Protein 3CBB (pdb70)

Foldseek 3Di:
DAAQQARHRFPQDAQFATHHPVLNVLQLVCLQVVHQADDPDDLDDRRHPVCVVVGSNNSNVSCVVRTHDSVRHDYD/DEAQQARHRFPQQAQFAGYHVVLNVLQLVCLQVVDDFDAPDDLPDHHHPVCPVVGSSNSNVSCVVRTHDSVRHDHDDD

B-factor: mean 28.16, std 9.64, range [10.74, 66.01]

Radius of gyration: 20.49 Å; Cα contacts (8 Å, |Δi|>4): 235; chains: 2; bounding box: 31×40×60 Å

Solvent-accessible surface area: 10544 Å² total; per-residue (Å²): 115,126,5,52,1,7,38,12,162,22,67,37,165,30,42,53,4,35,0,2,90,29,0,76,6,12,0,82,137,0,25,106,141,122,89,140,61,96,22,174,135,76,132,152,38,84,10,46,111,123,95,43,52,60,13,95,37,4,11,10,76,58,0,76,161,32,18,1,117,119,166,47,18,142,137,203,122,110,6,56,2,6,39,23,197,25,80,36,157,30,41,44,4,29,0,5,83,30,0,69,6,10,0,64,129,3,19,108,139,104,70,182,48,89,7,233,150,76,135,149,40,94,12,40,120,122,77,44,112,133,18,150,53,7,11,29,116,64,0,84,214,31,17,1,103,98,142,46,20,109,109,128,93,115

Nearest PDB structures (foldseek):
  3cbb-assembly1_A  TM=1.013E+00  e=6.928E-19  Homo sapiens
  4iqr-assembly1_B  TM=9.862E-01  e=4.058E-16  Homo sa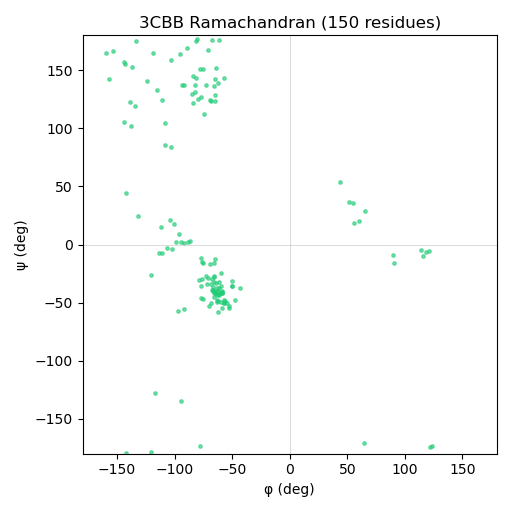piens
  4iqr-assembly2_F  TM=9.986E-01  e=1.075E-15  Homo sapiens
  4cn2-assembly1_D  TM=9.942E-01  e=7.887E-13  Homo sapiens
  4umm-assembly1_A  TM=9.944E-01  e=1.333E-12  Heliothis virescens

Sequence (154 aa):
ALCAICGDRATGKHYGASSCDGCKGFFRRSVRKNHMYSCRFSRQCVVDKDKRNQCRYCRLKKCFRAGMKKEAVQNEALCAICGDRATGKHYGASSCDGCKGFFRRSVRKNHMYSCRFSRQCVVDKDKRNQCRYCRLKKCFRAGMKKEAVQNERD

Structure (mmCIF, N/CA/C/O backbone):
data_3CBB
#
_entry.id   3CBB
#
_cell.length_a   121.628
_cell.length_b   35.425
_cell.length_c   70.985
_cell.angle_alpha   90.000
_cell.angle_beta   119.360
_cell.angle_gamma   90.000
#
_symmetry.space_group_name_H-M   'C 1 2 1'
#
loop_
_entity.id
_entity.type
_entity.pdbx_description
1 polymer 'Hepatocyte Nuclear Factor 4-alpha promoter element DNA'
2 polymer 'Hepatocyte Nuclear Factor 4-alpha promoter element DNA'
3 polymer 'Hepatocyte Nuclear Factor 4-alpha, DNA binding domain'
4 non-polymer 'ZINC ION'
5 water water
#
loop_
_atom_site.group_PDB
_atom_site.id
_atom_site.type_symbol
_atom_site.label_atom_id
_atom_site.label_alt_id
_atom_site.label_comp_id
_atom_site.label_asym_id
_atom_site.label_entity_id
_atom_site.label_seq_id
_atom_site.pdbx_PDB_ins_code
_atom_site.Cartn_x
_atom_site.Cartn_y
_atom_site.Cartn_z
_atom_site.occupancy
_atom_site.B_iso_or_equiv
_atom_site.auth_seq_id
_atom_site.auth_comp_id
_atom_site.auth_asym_id
_atom_site.auth_atom_id
_atom_site.pdbx_PDB_model_num
ATOM 856 N N . ALA C 3 1 ? 1.743 -10.843 -16.427 1.00 35.96 49 ALA A N 1
ATOM 857 C CA . ALA C 3 1 ? 3.185 -11.169 -16.638 1.00 35.26 49 ALA A CA 1
ATOM 858 C C . ALA C 3 1 ? 3.962 -10.986 -15.336 1.00 34.66 49 ALA A C 1
ATOM 859 O O . ALA C 3 1 ? 3.832 -9.962 -14.659 1.00 34.78 49 ALA A O 1
ATOM 861 N N . LEU C 3 2 ? 4.767 -11.982 -14.984 1.00 32.11 50 LEU A N 1
ATOM 862 C CA . LEU C 3 2 ? 5.546 -11.914 -13.756 1.00 30.24 50 LEU A CA 1
ATOM 863 C C . LEU C 3 2 ? 7.008 -11.585 -14.020 1.00 28.11 50 LEU A C 1
ATOM 864 O O . LEU C 3 2 ? 7.519 -11.776 -15.126 1.00 26.33 50 LEU A O 1
ATOM 869 N N . CYS C 3 3 ? 7.681 -11.076 -12.998 1.00 25.78 51 CYS A N 1
ATOM 870 C CA . CYS C 3 3 ? 9.083 -10.744 -13.141 1.00 22.65 51 CYS A CA 1
ATOM 871 C C . CYS C 3 3 ? 9.879 -12.036 -13.271 1.00 21.02 51 CYS A C 1
ATOM 872 O O . CYS C 3 3 ? 9.792 -12.905 -12.411 1.00 20.29 51 CYS A O 1
ATOM 875 N N . ALA C 3 4 ? 10.656 -12.150 -14.343 1.00 20.83 52 ALA A N 1
ATOM 876 C CA . ALA C 3 4 ? 11.466 -13.339 -14.591 1.00 21.15 52 ALA A CA 1
ATOM 877 C C . ALA C 3 4 ? 12.545 -13.518 -13.528 1.00 21.86 52 ALA A C 1
ATOM 878 O O . ALA C 3 4 ? 13.175 -14.576 -13.436 1.00 23.09 52 ALA A O 1
ATOM 880 N N . ILE C 3 5 ? 12.766 -12.486 -12.724 1.00 21.49 53 ILE A N 1
ATOM 881 C CA . ILE C 3 5 ? 13.782 -12.578 -11.690 1.00 19.94 53 ILE A CA 1
ATOM 882 C C . ILE C 3 5 ? 13.202 -12.946 -10.328 1.00 20.09 53 ILE A C 1
ATOM 883 O O . ILE C 3 5 ? 13.594 -13.948 -9.741 1.00 21.16 53 ILE A O 1
ATOM 888 N N . CYS C 3 6 ? 12.254 -12.160 -9.829 1.00 20.23 54 CYS A N 1
ATOM 889 C CA . CYS C 3 6 ? 11.716 -12.431 -8.501 1.00 20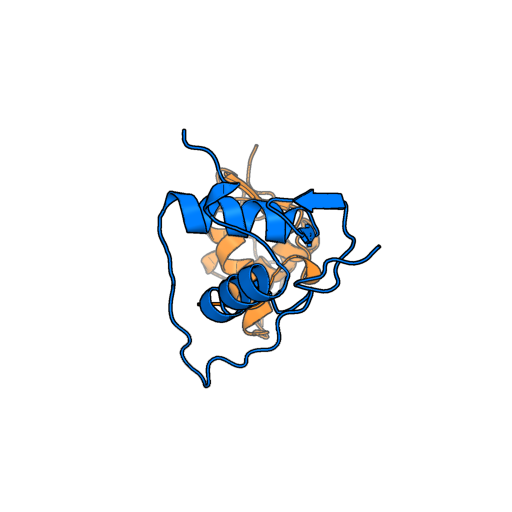.68 54 CYS A CA 1
ATOM 890 C C . CYS C 3 6 ? 10.275 -12.915 -8.416 1.00 20.29 54 CYS A C 1
ATOM 891 O O . CYS C 3 6 ? 9.808 -13.277 -7.334 1.00 21.10 54 CYS A O 1
ATOM 894 N N . GLY C 3 7 ? 9.564 -12.912 -9.534 1.00 20.29 55 GLY A N 1
ATOM 895 C CA . GLY C 3 7 ? 8.183 -13.371 -9.510 1.00 24.57 55 GLY A CA 1
ATOM 896 C C . GLY C 3 7 ? 7.157 -12.288 -9.227 1.00 25.93 55 GLY A C 1
ATOM 897 O O . GLY C 3 7 ? 5.954 -12.524 -9.333 1.00 27.72 55 GLY A O 1
ATOM 898 N N . ASP C 3 8 ? 7.622 -11.099 -8.860 1.00 26.59 56 ASP A N 1
ATOM 899 C CA . ASP C 3 8 ? 6.729 -9.976 -8.577 1.00 27.25 56 ASP A CA 1
ATOM 900 C C . ASP C 3 8 ? 6.061 -9.559 -9.894 1.00 27.44 56 ASP A C 1
ATOM 901 O O . ASP C 3 8 ? 6.375 -10.100 -10.956 1.00 27.24 56 ASP A O 1
ATOM 906 N N . ARG C 3 9 ? 5.141 -8.604 -9.833 1.00 28.90 57 ARG A N 1
ATOM 907 C CA . ARG C 3 9 ? 4.454 -8.144 -11.037 1.00 30.72 57 ARG A CA 1
ATOM 908 C C . ARG C 3 9 ? 5.426 -7.464 -11.998 1.00 30.55 57 ARG A C 1
ATOM 909 O O . ARG C 3 9 ? 6.172 -6.566 -11.606 1.00 29.64 57 ARG A O 1
ATOM 917 N N . ALA C 3 10 ? 5.415 -7.889 -13.257 1.00 29.54 58 ALA A N 1
ATOM 918 C CA . ALA C 3 10 ? 6.307 -7.308 -14.252 1.00 30.12 58 ALA A CA 1
ATOM 919 C C . ALA C 3 10 ? 5.710 -6.034 -14.848 1.00 30.19 58 ALA A C 1
ATOM 920 O O . ALA C 3 10 ? 4.497 -5.930 -15.025 1.00 29.41 58 ALA A O 1
ATOM 922 N N . THR C 3 11 ? 6.567 -5.067 -15.157 1.00 28.89 59 THR A N 1
ATOM 923 C CA . THR C 3 11 ? 6.111 -3.804 -15.731 1.00 29.61 59 THR A CA 1
ATOM 924 C C . THR C 3 11 ? 6.565 -3.650 -17.175 1.00 30.35 59 THR A C 1
ATOM 925 O O . THR C 3 11 ? 6.529 -2.552 -17.727 1.00 33.17 59 THR A O 1
ATOM 929 N N . GLY C 3 12 ? 6.995 -4.752 -17.782 1.00 30.32 60 GLY A N 1
ATOM 930 C CA . GLY C 3 12 ? 7.454 -4.711 -19.160 1.00 29.21 60 GLY A CA 1
ATOM 931 C C . GLY C 3 12 ? 8.883 -5.199 -19.276 1.00 27.60 60 GLY A C 1
ATOM 932 O O . GLY C 3 12 ? 9.457 -5.666 -18.297 1.00 28.12 60 GLY A O 1
ATOM 933 N N . LYS C 3 13 ? 9.462 -5.098 -20.467 1.00 27.08 61 LYS A N 1
ATOM 934 C CA . LYS C 3 13 ? 10.835 -5.537 -20.671 1.00 26.83 61 LYS A CA 1
ATOM 935 C C . LYS C 3 13 ? 11.838 -4.476 -20.231 1.00 24.64 61 LYS A C 1
ATOM 936 O O . LYS C 3 13 ? 11.723 -3.302 -20.589 1.00 22.74 61 LYS A O 1
ATOM 942 N N . HIS C 3 14 ? 12.822 -4.897 -19.444 1.00 22.85 62 HIS A N 1
ATOM 943 C CA . HIS C 3 14 ? 13.840 -3.980 -18.958 1.00 19.74 62 HIS A CA 1
ATOM 944 C C . HIS C 3 14 ? 15.222 -4.589 -19.105 1.00 19.55 62 HIS A C 1
ATOM 945 O O . HIS C 3 14 ? 15.515 -5.640 -18.525 1.00 16.35 62 HIS A O 1
ATOM 952 N N . TYR C 3 15 ? 16.058 -3.9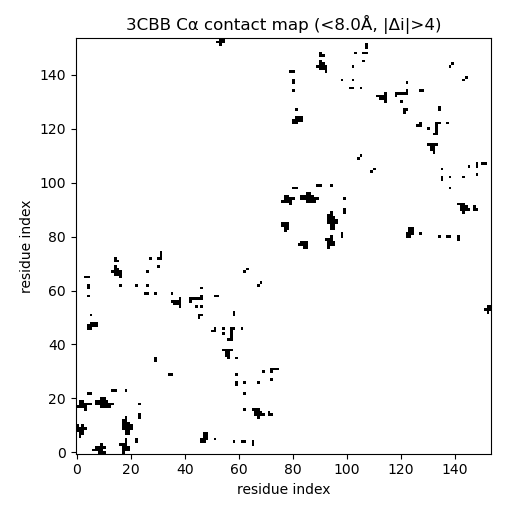20 -19.896 1.00 18.49 63 TYR A N 1
ATOM 953 C CA . TYR C 3 15 ? 17.431 -4.337 -20.151 1.00 17.96 63 TYR A CA 1
ATOM 954 C C . TYR C 3 15 ? 17.540 -5.712 -20.784 1.00 20.24 63 TYR A C 1
ATOM 955 O O . TYR C 3 15 ? 18.596 -6.349 -20.717 1.00 18.87 63 TYR A O 1
ATOM 964 N N . GLY C 3 16 ? 16.449 -6.172 -21.392 1.00 20.43 64 GLY A N 1
ATOM 965 C CA . GLY C 3 16 ? 16.471 -7.468 -22.043 1.00 22.26 64 GLY A CA 1
ATOM 966 C C . GLY C 3 16 ? 15.589 -8.544 -21.439 1.00 24.05 64 GLY A C 1
ATOM 967 O O . GLY C 3 16 ? 15.506 -9.637 -21.983 1.00 24.87 64 GLY A O 1
ATOM 968 N N . ALA C 3 17 ? 14.935 -8.259 -20.318 1.00 23.81 65 ALA A N 1
ATOM 969 C CA . ALA C 3 17 ? 14.066 -9.252 -19.695 1.00 23.88 65 ALA A CA 1
ATOM 970 C C . ALA C 3 17 ? 12.830 -8.610 -19.078 1.00 23.97 65 ALA A C 1
ATOM 971 O O . ALA C 3 17 ? 12.841 -7.430 -18.741 1.00 22.68 65 ALA A O 1
ATOM 973 N N . SER C 3 18 ? 11.756 -9.381 -18.949 1.00 25.26 66 SER A N 1
ATOM 974 C CA . SER C 3 18 ? 10.542 -8.863 -18.335 1.00 27.28 66 SER A CA 1
ATOM 975 C C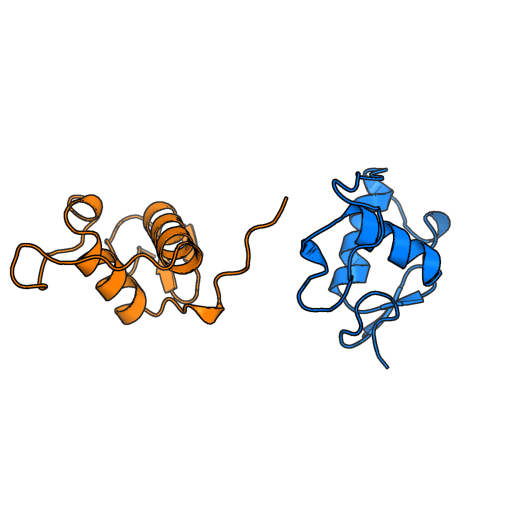 . SER C 3 18 ? 10.814 -8.851 -16.835 1.00 26.61 66 SER A C 1
ATOM 976 O O . SER C 3 18 ? 11.212 -9.869 -16.260 1.00 27.07 66 SER A O 1
ATOM 979 N N . SER C 3 19 ? 10.611 -7.699 -16.201 1.00 25.25 67 SER A N 1
ATOM 980 C CA . SER C 3 19 ? 10.883 -7.573 -14.773 1.00 22.53 67 SER A CA 1
ATOM 981 C C . SER C 3 19 ? 10.059 -6.492 -14.094 1.00 21.06 67 SER A C 1
ATOM 982 O O . SER C 3 19 ? 9.444 -5.658 -14.758 1.00 20.27 67 SER A O 1
ATOM 985 N N . CYS C 3 20 ? 10.062 -6.516 -12.763 1.00 18.52 68 CYS A N 1
ATOM 986 C CA . CYS C 3 20 ? 9.328 -5.541 -11.964 1.00 19.72 68 CYS A CA 1
ATOM 987 C C . CYS C 3 20 ? 10.165 -4.263 -11.875 1.00 20.39 68 CYS A C 1
ATOM 988 O O . CYS C 3 20 ? 11.297 -4.228 -12.358 1.00 19.26 68 CYS A O 1
ATOM 991 N N . ASP C 3 21 ? 9.614 -3.216 -11.265 1.00 19.36 69 ASP A N 1
ATOM 992 C CA . ASP C 3 21 ? 10.348 -1.955 -11.138 1.00 19.39 69 ASP A CA 1
ATOM 993 C C . ASP C 3 21 ? 11.579 -2.093 -10.228 1.00 16.56 69 ASP A C 1
ATOM 994 O O . ASP C 3 21 ? 12.575 -1.370 -10.377 1.00 15.95 69 ASP A O 1
ATOM 999 N N . GLY C 3 22 ? 11.511 -3.030 -9.292 1.00 13.81 70 GLY A N 1
ATOM 1000 C CA . GLY C 3 22 ? 12.623 -3.239 -8.383 1.00 14.69 70 GLY A CA 1
ATOM 1001 C C . GLY C 3 22 ? 13.833 -3.843 -9.064 1.00 16.05 70 GLY A C 1
ATOM 1002 O O . GLY C 3 22 ? 14.940 -3.311 -8.978 1.00 14.04 70 GLY A O 1
ATOM 1003 N N . CYS C 3 23 ? 13.631 -4.953 -9.763 1.00 14.61 71 CYS A N 1
ATOM 1004 C CA . CYS C 3 23 ? 14.744 -5.593 -10.437 1.00 14.65 71 CYS A CA 1
ATOM 1005 C C . CYS C 3 23 ? 15.283 -4.700 -11.538 1.00 13.06 71 CYS A C 1
ATOM 1006 O O . CYS C 3 23 ? 16.459 -4.763 -11.876 1.00 13.29 71 CYS A O 1
ATOM 1009 N N . LYS C 3 24 ? 14.416 -3.854 -12.079 1.00 12.58 72 LYS A N 1
ATOM 1010 C CA . LYS C 3 24 ? 14.812 -2.901 -13.111 1.00 13.95 72 LYS A CA 1
ATOM 1011 C C . LYS C 3 24 ? 15.862 -1.946 -12.519 1.00 12.28 72 LYS A C 1
ATOM 1012 O O . LYS C 3 24 ? 16.978 -1.844 -13.018 1.00 13.87 72 LYS A O 1
ATOM 1018 N N . GLY C 3 25 ? 15.500 -1.261 -11.443 1.00 12.94 73 GLY A N 1
ATOM 1019 C CA . GLY C 3 25 ? 16.420 -0.321 -10.822 1.00 12.66 73 GLY A CA 1
ATOM 1020 C C . GLY C 3 25 ? 17.661 -0.991 -10.258 1.00 13.58 73 GLY A C 1
ATOM 1021 O O . GLY C 3 25 ? 18.778 -0.469 -10.375 1.00 12.31 73 GLY A O 1
ATOM 1022 N N . PHE C 3 26 ? 17.470 -2.154 -9.646 1.00 11.36 74 PHE A N 1
ATOM 1023 C CA . PHE C 3 26 ? 18.587 -2.888 -9.058 1.00 12.76 74 PHE A CA 1
ATOM 1024 C C . PHE C 3 26 ? 19.668 -3.182 -10.094 1.00 12.64 74 PHE A C 1
ATOM 1025 O O . PHE C 3 26 ? 20.856 -2.938 -9.859 1.00 15.11 74 PHE A O 1
ATOM 1033 N N . PHE C 3 27 ? 19.249 -3.691 -11.247 1.00 12.15 75 PHE A N 1
ATOM 1034 C CA . PHE C 3 27 ? 20.179 -4.031 -12.309 1.00 12.22 75 PHE A CA 1
ATOM 1035 C C . PHE C 3 27 ? 20.909 -2.791 -12.828 1.00 14.34 75 PHE A C 1
ATOM 1036 O O . PHE C 3 27 ? 22.135 -2.790 -12.930 1.00 13.35 75 PHE A O 1
ATOM 1044 N N . ARG C 3 28 ? 20.162 -1.735 -13.148 1.00 13.71 76 ARG A N 1
ATOM 1045 C CA . ARG C 3 28 ? 20.781 -0.507 -13.646 1.00 13.73 76 ARG A CA 1
ATOM 1046 C C . ARG C 3 28 ? 21.860 0.004 -12.679 1.00 14.68 76 ARG A C 1
ATOM 1047 O O . ARG C 3 28 ? 22.980 0.286 -13.091 1.00 13.00 76 ARG A O 1
ATOM 1055 N N . ARG C 3 29 ? 21.521 0.117 -11.398 1.00 13.02 77 ARG A N 1
ATOM 1056 C CA . ARG C 3 29 ? 22.478 0.604 -10.407 1.00 15.53 77 ARG A CA 1
ATOM 1057 C C . ARG C 3 29 ? 23.700 -0.299 -10.280 1.00 16.62 77 ARG A C 1
ATOM 1058 O O . ARG C 3 29 ? 24.824 0.185 -10.138 1.00 15.02 77 ARG A O 1
ATOM 1066 N N . SER C 3 30 ? 23.476 -1.609 -10.328 1.00 14.41 78 SER A N 1
ATOM 1067 C CA . SER C 3 30 ? 24.562 -2.570 -10.222 1.00 15.59 78 SER A CA 1
ATOM 1068 C C . SER C 3 30 ? 25.540 -2.443 -11.386 1.00 17.98 78 SER A C 1
ATOM 1069 O O . SER C 3 30 ? 26.760 -2.407 -11.187 1.00 15.69 78 SER A O 1
ATOM 1072 N N . VAL C 3 31 ? 25.008 -2.376 -12.601 1.00 17.58 79 VAL A N 1
ATOM 1073 C CA . VAL C 3 31 ? 25.856 -2.272 -13.778 1.00 18.49 79 VAL A CA 1
ATOM 1074 C C . VAL C 3 31 ? 26.617 -0.958 -13.814 1.00 19.33 79 VAL A C 1
ATOM 1075 O O . VAL C 3 31 ? 27.807 -0.951 -14.097 1.00 21.36 79 VAL A O 1
ATOM 1079 N N . ARG C 3 32 ? 25.937 0.148 -13.526 1.00 17.74 80 ARG A N 1
ATOM 1080 C CA . ARG C 3 32 ? 26.589 1.452 -13.547 1.00 22.35 80 ARG A CA 1
ATOM 1081 C C . ARG C 3 32 ? 27.737 1.554 -12.542 1.00 23.95 80 ARG A C 1
ATOM 1082 O O . ARG C 3 32 ? 28.714 2.255 -12.785 1.00 26.17 80 ARG A O 1
ATOM 1090 N N . LYS C 3 33 ? 27.619 0.855 -11.418 1.00 25.25 81 LYS A N 1
ATOM 1091 C CA . LYS C 3 33 ? 28.670 0.865 -10.402 1.00 28.26 81 LYS A CA 1
ATOM 1092 C C . LYS C 3 33 ? 29.608 -0.330 -10.597 1.00 28.48 81 LYS A C 1
ATOM 1093 O O . LYS C 3 33 ? 30.544 -0.544 -9.823 1.00 29.65 81 LYS A O 1
ATOM 1099 N N . ASN C 3 34 ? 29.340 -1.104 -11.641 1.00 28.34 82 ASN A N 1
ATOM 1100 C CA . ASN C 3 34 ? 30.132 -2.281 -11.975 1.00 30.10 82 ASN A CA 1
ATOM 1101 C C . ASN C 3 34 ? 30.236 -3.257 -10.803 1.00 29.74 82 ASN A C 1
ATOM 1102 O O . ASN C 3 34 ? 31.273 -3.897 -10.613 1.00 30.75 82 ASN A O 1
ATOM 1107 N N . HIS C 3 35 ? 29.165 -3.367 -10.021 1.00 26.65 83 HIS A N 1
ATOM 1108 C CA . HIS C 3 35 ? 29.134 -4.269 -8.876 1.00 24.45 83 HIS A CA 1
ATOM 1109 C C . HIS C 3 35 ? 28.829 -5.704 -9.283 1.00 24.25 83 HIS A C 1
ATOM 1110 O O . HIS C 3 35 ? 28.030 -5.953 -10.187 1.00 21.69 83 HIS A O 1
ATOM 1117 N N . MET C 3 36 ? 29.462 -6.649 -8.596 1.00 23.01 84 MET A N 1
ATOM 1118 C CA . MET C 3 36 ? 29.223 -8.061 -8.846 1.00 24.31 84 MET A CA 1
ATOM 1119 C C . MET C 3 36 ? 28.715 -8.637 -7.527 1.00 22.81 84 MET A C 1
ATOM 1120 O O . MET C 3 36 ? 27.983 -9.629 -7.505 1.00 23.71 84 MET A O 1
ATOM 1125 N N . TYR C 3 37 ? 29.101 -7.988 -6.431 1.00 20.96 85 TYR A N 1
ATOM 1126 C CA . TYR C 3 37 ? 28.707 -8.409 -5.093 1.00 21.60 85 TYR A CA 1
ATOM 1127 C C . TYR C 3 37 ? 29.301 -9.787 -4.794 1.00 22.80 85 TYR A C 1
ATOM 1128 O O . TYR C 3 37 ? 30.128 -10.296 -5.553 1.00 23.40 85 TYR A O 1
ATOM 1137 N N . SER C 3 38 ? 28.875 -10.388 -3.689 1.00 22.98 86 SER A N 1
ATOM 1138 C CA .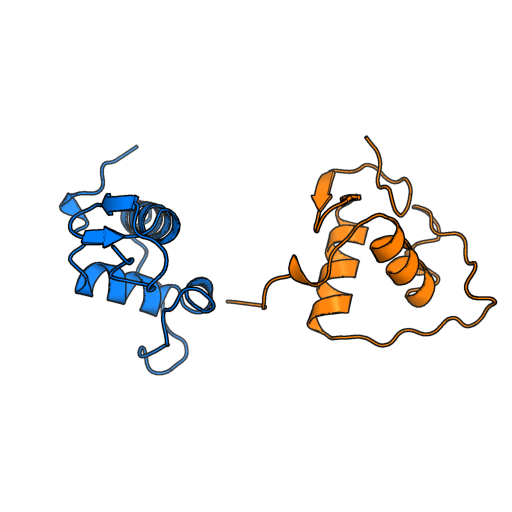 SER C 3 38 ? 29.358 -11.710 -3.314 1.00 23.76 86 SER A CA 1
ATOM 1139 C C . SER C 3 38 ? 28.356 -12.383 -2.398 1.00 24.94 86 SER A C 1
ATOM 1140 O O . SER C 3 38 ? 27.738 -11.740 -1.552 1.00 25.03 86 SER A O 1
ATOM 1143 N N . CYS C 3 39 ? 28.197 -13.687 -2.580 1.00 28.34 87 CYS A N 1
ATOM 1144 C CA . CYS C 3 39 ? 27.276 -14.465 -1.771 1.00 31.05 87 CYS A CA 1
ATOM 1145 C C . CYS C 3 39 ? 28.022 -15.069 -0.587 1.00 33.65 87 CYS A C 1
ATOM 1146 O O . CYS C 3 39 ? 29.143 -15.564 -0.732 1.00 33.77 87 CYS A O 1
ATOM 1149 N N . ARG C 3 40 ? 27.403 -15.017 0.586 1.00 36.43 88 ARG A N 1
ATOM 1150 C CA . ARG C 3 40 ? 28.014 -15.577 1.783 1.00 39.52 88 ARG A CA 1
ATOM 1151 C C . ARG C 3 40 ? 27.591 -17.030 1.986 1.00 40.67 88 ARG A C 1
ATOM 1152 O O . ARG C 3 40 ? 27.986 -17.668 2.962 1.00 40.53 88 ARG A O 1
ATOM 1160 N N . PHE C 3 41 ? 26.791 -17.552 1.060 1.00 40.84 89 PHE A N 1
ATOM 1161 C CA . PHE C 3 41 ? 26.342 -18.934 1.155 1.00 42.42 89 PHE A CA 1
ATOM 1162 C C . PHE C 3 41 ? 26.850 -19.775 -0.013 1.00 42.95 89 PHE A C 1
ATOM 1163 O O . PHE C 3 41 ? 28.047 -19.784 -0.300 1.00 43.07 89 PHE A O 1
ATOM 1171 N N . SER C 3 42 ? 25.941 -20.476 -0.685 1.00 43.21 90 SER A N 1
ATOM 1172 C CA . SER C 3 42 ? 26.312 -21.333 -1.807 1.00 44.48 90 SER A CA 1
ATOM 1173 C C . SER C 3 42 ? 25.966 -20.737 -3.168 1.00 44.55 90 SER A C 1
ATOM 1174 O O . SER C 3 42 ? 25.853 -21.461 -4.163 1.00 45.16 90 SER A O 1
ATOM 1177 N N . ARG C 3 43 ? 25.804 -19.418 -3.212 1.00 44.12 91 ARG A N 1
ATOM 1178 C CA . ARG C 3 43 ? 25.478 -18.727 -4.453 1.00 43.25 91 ARG A CA 1
ATOM 1179 C C . ARG C 3 43 ? 24.270 -19.358 -5.143 1.00 42.85 91 ARG A C 1
ATOM 1180 O O . ARG C 3 43 ? 24.202 -19.437 -6.371 1.00 43.13 91 ARG A O 1
ATOM 1188 N N . GLN C 3 44 ? 23.316 -19.799 -4.327 1.00 41.94 92 GLN A N 1
ATOM 1189 C CA . GLN C 3 44 ? 22.082 -20.419 -4.803 1.00 41.54 92 GLN A CA 1
ATOM 1190 C C . GLN C 3 44 ? 20.933 -19.971 -3.902 1.00 38.71 92 GLN A C 1
ATOM 1191 O O . GLN C 3 44 ? 20.097 -20.777 -3.494 1.00 39.09 92 GLN A O 1
ATOM 1197 N N . CYS C 3 45 ? 20.897 -18.682 -3.589 1.00 36.00 93 CYS A N 1
ATOM 1198 C CA . CYS C 3 45 ? 19.861 -18.152 -2.717 1.00 32.46 93 CYS A CA 1
ATOM 1199 C C . CYS C 3 45 ? 18.538 -17.955 -3.438 1.00 31.40 93 CYS A C 1
ATOM 1200 O O . CYS C 3 45 ? 18.510 -17.706 -4.644 1.00 30.42 93 CYS A O 1
ATOM 1203 N N . VAL C 3 46 ? 17.447 -18.069 -2.686 1.00 28.13 94 VAL A N 1
ATOM 1204 C CA . VAL C 3 46 ? 16.103 -17.910 -3.225 1.00 27.04 94 VAL A CA 1
ATOM 1205 C C . VAL C 3 46 ? 15.785 -16.450 -3.503 1.00 25.88 94 VAL A C 1
ATOM 1206 O O . VAL C 3 46 ? 15.643 -15.648 -2.580 1.00 26.19 94 VAL A O 1
ATOM 1210 N N . VAL C 3 47 ? 15.654 -16.112 -4.779 1.00 24.62 95 VAL A N 1
ATOM 1211 C CA . VAL C 3 47 ? 15.355 -14.741 -5.166 1.00 23.39 95 VAL A CA 1
ATOM 1212 C C . VAL C 3 47 ? 13.892 -14.559 -5.562 1.00 24.26 95 VAL A C 1
ATOM 1213 O O . VAL C 3 47 ? 13.546 -14.631 -6.744 1.00 24.65 95 VAL A O 1
ATOM 1217 N N . ASP C 3 48 ? 13.032 -14.348 -4.572 1.00 24.07 96 ASP A N 1
ATOM 1218 C CA . ASP C 3 48 ? 11.619 -14.113 -4.846 1.00 25.77 96 ASP A CA 1
ATOM 1219 C C . ASP C 3 48 ? 11.249 -12.745 -4.279 1.00 26.77 96 ASP A C 1
ATOM 1220 O O . ASP C 3 48 ? 12.104 -12.043 -3.731 1.00 23.77 96 ASP A O 1
ATOM 1225 N N . LYS C 3 49 ? 9.983 -12.365 -4.406 1.00 27.59 97 LYS A N 1
ATOM 1226 C CA . LYS C 3 49 ? 9.547 -11.063 -3.922 1.00 30.51 97 LYS A CA 1
ATOM 1227 C C . LYS C 3 49 ? 10.009 -10.722 -2.503 1.00 30.54 97 LYS A C 1
ATOM 1228 O O . LYS C 3 49 ? 10.537 -9.636 -2.261 1.00 31.93 97 LYS A O 1
ATOM 1234 N N . ASP C 3 50 ? 9.832 -11.654 -1.573 1.00 31.13 98 ASP A N 1
ATOM 1235 C CA . ASP C 3 50 ? 10.202 -11.418 -0.181 1.00 31.37 98 ASP A CA 1
ATOM 1236 C C . ASP C 3 50 ? 11.685 -11.473 0.171 1.00 29.00 98 ASP A C 1
ATOM 1237 O O . ASP C 3 50 ? 12.123 -10.785 1.088 1.00 29.32 98 ASP A O 1
ATOM 1242 N N . LYS C 3 51 ? 12.464 -12.272 -0.545 1.00 27.25 99 LYS A N 1
ATOM 1243 C CA . LYS C 3 51 ? 13.884 -12.402 -0.226 1.00 25.75 99 LYS A CA 1
ATOM 1244 C C . LYS C 3 51 ? 14.847 -11.718 -1.190 1.00 23.46 99 LYS A C 1
ATOM 1245 O O . LYS C 3 51 ? 16.060 -11.728 -0.957 1.00 24.18 99 LYS A O 1
ATOM 1251 N N . ARG C 3 52 ? 14.327 -11.123 -2.260 1.00 20.48 100 ARG A N 1
ATOM 1252 C CA . ARG C 3 52 ? 15.193 -10.507 -3.258 1.00 20.14 100 ARG A CA 1
ATOM 1253 C C . ARG C 3 52 ? 16.254 -9.560 -2.710 1.00 19.95 100 ARG A C 1
ATOM 1254 O O . ARG C 3 52 ? 17.329 -9.450 -3.283 1.00 18.20 100 ARG A O 1
ATOM 1262 N N . ASN C 3 53 ? 15.969 -8.884 -1.603 1.00 20.29 101 ASN A N 1
ATOM 1263 C CA . ASN C 3 53 ? 16.948 -7.963 -1.027 1.00 19.70 101 ASN A CA 1
ATOM 1264 C C . ASN C 3 53 ? 17.917 -8.639 -0.043 1.00 22.10 101 ASN A C 1
ATOM 1265 O O . ASN C 3 53 ? 18.781 -7.973 0.537 1.00 23.68 101 ASN A O 1
ATOM 1270 N N . GLN C 3 54 ? 17.792 -9.954 0.137 1.00 22.77 102 GLN A N 1
ATOM 1271 C CA . GLN C 3 54 ? 18.664 -10.683 1.068 1.00 23.86 102 GLN A CA 1
ATOM 1272 C C . GLN C 3 54 ? 20.049 -10.983 0.519 1.00 23.81 102 GLN A C 1
ATOM 1273 O O . GLN C 3 54 ? 21.019 -11.088 1.269 1.00 22.72 102 GLN A O 1
ATOM 1279 N N . CYS C 3 55 ? 20.144 -11.152 -0.791 1.00 22.79 103 CYS A N 1
ATOM 1280 C CA . CYS C 3 55 ? 21.433 -11.423 -1.395 1.00 22.47 103 CYS A CA 1
ATOM 1281 C C . CYS C 3 55 ? 21.536 -10.739 -2.744 1.00 21.58 103 CYS A C 1
ATOM 1282 O O . CYS C 3 55 ? 20.921 -11.176 -3.724 1.00 20.66 103 CYS A O 1
ATOM 1285 N N . ARG C 3 56 ? 22.313 -9.660 -2.779 1.00 19.17 104 ARG A N 1
ATOM 1286 C CA . ARG C 3 56 ? 22.504 -8.897 -3.999 1.00 18.83 104 ARG A CA 1
ATOM 1287 C C . ARG C 3 56 ? 23.195 -9.754 -5.046 1.00 17.18 104 ARG A C 1
ATOM 1288 O O . ARG C 3 56 ? 22.806 -9.741 -6.212 1.00 12.46 104 ARG A O 1
ATOM 1296 N N . TYR C 3 57 ? 24.200 -10.523 -4.627 1.00 18.05 105 TYR A N 1
ATOM 1297 C CA . TYR C 3 57 ? 24.924 -11.384 -5.559 1.00 19.23 105 TYR A CA 1
ATOM 1298 C C . TYR C 3 57 ? 23.976 -12.283 -6.340 1.00 19.65 105 TYR A C 1
ATOM 1299 O O . TYR C 3 57 ? 23.989 -12.301 -7.571 1.00 20.50 105 TYR A O 1
ATOM 1308 N N . CYS C 3 58 ? 23.156 -13.037 -5.621 1.00 20.05 106 CYS A N 1
ATOM 1309 C CA . CYS C 3 58 ? 22.227 -13.940 -6.277 1.00 20.79 106 CYS A CA 1
ATOM 1310 C C . CYS C 3 58 ? 21.158 -13.201 -7.080 1.00 19.87 106 CYS A C 1
ATOM 1311 O O . CYS C 3 58 ? 20.764 -13.661 -8.154 1.00 20.75 106 CYS A O 1
ATOM 1314 N N . ARG C 3 59 ? 20.697 -12.057 -6.581 1.00 17.31 107 ARG A N 1
ATOM 1315 C CA . ARG C 3 59 ? 19.692 -11.298 -7.323 1.00 15.72 107 ARG A CA 1
ATOM 1316 C C . ARG C 3 59 ? 20.282 -10.872 -8.666 1.00 15.60 107 ARG A C 1
ATOM 1317 O O . ARG C 3 59 ? 19.657 -11.057 -9.710 1.00 14.75 107 ARG A O 1
ATOM 1325 N N . LEU C 3 60 ? 21.489 -10.312 -8.641 1.00 16.36 108 LEU A N 1
ATOM 1326 C CA . LEU C 3 60 ? 22.144 -9.864 -9.866 1.00 15.99 108 LEU A CA 1
ATOM 1327 C C . LEU C 3 60 ? 22.384 -11.012 -10.834 1.00 17.73 108 LEU A C 1
ATOM 1328 O O . LEU C 3 60 ? 22.180 -10.871 -12.044 1.00 18.03 108 LEU A O 1
ATOM 1333 N N . LYS C 3 61 ? 22.832 -12.145 -10.300 1.00 20.13 109 LYS A N 1
ATOM 1334 C CA . LYS C 3 61 ? 23.101 -13.311 -11.126 1.00 19.82 109 LYS A CA 1
ATOM 1335 C C . LYS C 3 61 ? 21.843 -13.737 -11.860 1.00 19.25 109 LYS A C 1
ATOM 1336 O O . LYS C 3 61 ? 21.896 -14.101 -13.031 1.00 18.99 109 LYS A O 1
ATOM 1342 N N . LYS C 3 62 ? 20.709 -13.690 -11.169 1.00 18.51 110 LYS A N 1
ATOM 1343 C CA . LYS C 3 62 ? 19.458 -14.094 -11.782 1.00 18.26 110 LYS A CA 1
ATOM 1344 C C . LYS C 3 62 ? 18.994 -13.089 -12.842 1.00 18.72 110 LYS A C 1
ATOM 1345 O O . LYS C 3 62 ? 18.316 -13.467 -13.798 1.00 17.91 110 LYS A O 1
ATOM 1351 N N . CYS C 3 63 ? 19.362 -11.817 -12.681 1.00 17.70 111 CYS A N 1
ATOM 1352 C CA . CYS C 3 63 ? 19.005 -10.801 -13.671 1.00 17.46 111 CYS A CA 1
ATOM 1353 C C . CYS C 3 63 ? 19.683 -11.186 -14.976 1.00 18.44 111 CYS A C 1
ATOM 1354 O O . CYS C 3 63 ? 19.081 -11.109 -16.049 1.00 18.17 111 CYS A O 1
ATOM 1357 N N . PHE C 3 64 ? 20.946 -11.596 -14.888 1.00 18.42 112 PHE A N 1
ATOM 1358 C CA . PHE C 3 64 ? 21.675 -12.002 -16.079 1.00 19.17 112 PHE A CA 1
ATOM 1359 C C . PHE C 3 64 ? 21.079 -13.296 -16.637 1.00 20.09 112 PHE A C 1
ATOM 1360 O O . PHE C 3 64 ? 20.956 -13.449 -17.853 1.00 20.47 112 PHE A O 1
ATOM 1368 N N . ARG C 3 65 ? 20.692 -14.220 -15.759 1.00 20.50 113 ARG A N 1
ATOM 1369 C CA . ARG C 3 65 ? 20.099 -15.476 -16.219 1.00 23.49 113 ARG A CA 1
ATOM 1370 C C . ARG C 3 65 ? 18.789 -15.206 -16.957 1.00 24.70 113 ARG A C 1
ATOM 1371 O O . ARG C 3 65 ? 18.476 -15.866 -17.951 1.00 23.86 113 ARG A O 1
ATOM 1379 N N . ALA C 3 66 ? 18.033 -14.232 -16.455 1.00 24.31 114 ALA A N 1
ATOM 1380 C CA . ALA C 3 66 ? 16.755 -13.855 -17.040 1.00 24.52 114 ALA A CA 1
ATOM 1381 C C . ALA C 3 66 ? 16.922 -13.188 -18.398 1.00 24.89 114 ALA A C 1
ATOM 1382 O O . ALA C 3 66 ? 15.964 -13.085 -19.161 1.00 25.53 114 ALA A O 1
ATOM 1384 N N . GLY C 3 67 ? 18.131 -12.727 -18.700 1.00 24.40 115 GLY A N 1
ATOM 1385 C CA . GLY C 3 67 ? 18.364 -12.099 -19.989 1.00 23.10 115 GLY A CA 1
ATOM 1386 C C . GLY C 3 67 ? 18.851 -10.659 -19.984 1.00 22.84 115 GLY A C 1
ATOM 1387 O O . GLY C 3 67 ? 19.159 -10.114 -21.048 1.00 23.84 115 GLY A O 1
ATOM 1388 N N . MET C 3 68 ? 18.932 -10.027 -18.815 1.00 20.37 116 MET A N 1
ATOM 1389 C CA . MET C 3 68 ? 19.394 -8.639 -18.772 1.00 17.89 116 MET A CA 1
ATOM 1390 C C . MET C 3 68 ? 20.850 -8.535 -19.229 1.00 18.59 116 MET A C 1
ATOM 1391 O O . MET C 3 68 ? 21.663 -9.413 -18.941 1.00 17.70 116 MET A O 1
ATOM 1396 N N . LYS C 3 69 ? 21.168 -7.463 -19.952 1.00 17.74 117 LYS A N 1
ATOM 1397 C CA . LYS C 3 69 ? 22.516 -7.219 -20.467 1.00 20.09 117 LYS A CA 1
ATOM 1398 C C . LYS C 3 69 ? 23.051 -5.862 -20.019 1.00 18.59 117 LYS A C 1
ATOM 1399 O O . LYS C 3 69 ? 22.306 -4.880 -19.993 1.00 17.15 117 LYS A O 1
ATOM 1405 N N . LYS C 3 70 ? 24.339 -5.807 -19.678 1.00 17.64 118 LYS A N 1
ATOM 1406 C CA . LYS C 3 70 ? 24.963 -4.555 -19.248 1.00 19.81 118 LYS A CA 1
ATOM 1407 C C . LYS C 3 70 ? 24.857 -3.568 -20.397 1.00 19.88 118 LYS A C 1
ATOM 1408 O O . LYS C 3 70 ? 24.662 -2.366 -20.205 1.00 19.96 118 LYS A O 1
ATOM 1414 N N . GLU C 3 71 ? 25.008 -4.112 -21.595 1.00 19.25 119 GLU A N 1
ATOM 1415 C CA . GLU C 3 71 ? 24.963 -3.356 -22.837 1.00 22.74 119 GLU A CA 1
ATOM 1416 C C . GLU C 3 71 ? 23.722 -2.463 -22.917 1.00 22.11 119 GLU A C 1
ATOM 1417 O O . GLU C 3 71 ? 23.781 -1.356 -23.449 1.00 20.95 119 GLU A O 1
ATOM 1423 N N . ALA C 3 72 ? 22.605 -2.943 -22.376 1.00 20.69 120 ALA A N 1
ATOM 1424 C CA . ALA C 3 72 ? 21.352 -2.187 -22.401 1.00 20.04 120 ALA A CA 1
ATOM 1425 C C . ALA C 3 72 ? 21.290 -1.041 -21.387 1.00 19.90 120 ALA A C 1
ATOM 1426 O O . ALA C 3 72 ? 20.421 -0.172 -21.486 1.00 18.58 120 ALA A O 1
ATOM 1428 N N . VAL C 3 73 ? 22.197 -1.045 -20.409 1.00 18.49 121 VAL A N 1
ATOM 1429 C CA . VAL C 3 73 ? 22.243 0.011 -19.400 1.00 19.31 121 VAL A CA 1
ATOM 1430 C C . VAL C 3 73 ? 23.065 1.188 -19.927 1.00 21.83 121 VAL A C 1
ATOM 1431 O O . VAL C 3 73 ? 24.185 1.014 -20.395 1.00 20.90 121 VAL A O 1
ATOM 1435 N N . GLN C 3 74 ? 22.502 2.387 -19.843 1.00 23.15 122 GLN A N 1
ATOM 1436 C CA . GLN C 3 74 ? 23.175 3.591 -20.321 1.00 24.14 122 GLN A CA 1
ATOM 1437 C C . GLN C 3 74 ? 23.921 4.338 -19.206 1.00 25.00 122 GLN A C 1
ATOM 1438 O O . GLN C 3 74 ? 23.680 4.099 -18.023 1.00 23.80 122 GLN A O 1
ATOM 1444 N N . ASN C 3 75 ? 24.823 5.241 -19.587 1.00 26.97 123 ASN A N 1
ATOM 1445 C CA . ASN C 3 75 ? 25.585 6.015 -18.605 1.00 30.87 123 ASN A CA 1
ATOM 1446 C C . ASN C 3 75 ? 24.776 7.151 -18.007 1.00 33.81 123 ASN A C 1
ATOM 1447 O O . ASN C 3 75 ? 23.582 7.302 -18.278 1.00 31.83 123 ASN A O 1
ATOM 1452 N N . GLU C 3 76 ? 25.465 7.963 -17.209 1.00 38.74 124 GLU A N 1
ATOM 1453 C CA . GLU C 3 76 ? 24.883 9.122 -16.547 1.00 41.96 124 GLU A CA 1
ATOM 1454 C C . GLU C 3 76 ? 24.112 8.688 -15.315 1.00 43.44 124 GLU A C 1
ATOM 1455 O O . GLU C 3 76 ? 24.323 9.292 -14.242 1.00 43.75 124 GLU A O 1
ATOM 1461 N N . ALA D 3 1 ? 7.552 19.707 10.739 1.00 39.82 49 ALA B N 1
ATOM 1462 C CA . ALA D 3 1 ? 6.732 18.819 11.615 1.00 39.12 49 ALA B CA 1
ATOM 1463 C C . ALA D 3 1 ? 7.607 18.189 12.690 1.00 37.80 49 ALA B C 1
ATOM 1464 O O . ALA D 3 1 ? 8.831 18.171 12.574 1.00 38.65 49 ALA B O 1
ATOM 1466 N N . LEU D 3 2 ? 6.974 17.671 13.736 1.00 36.95 50 LEU B N 1
ATOM 1467 C CA . LEU D 3 2 ? 7.705 17.050 14.837 1.00 34.57 50 LEU B CA 1
ATOM 1468 C C . LEU D 3 2 ? 7.355 15.576 15.014 1.00 32.74 50 LEU B C 1
ATOM 1469 O O . LEU D 3 2 ? 6.358 15.087 14.479 1.00 31.22 50 LEU B O 1
ATOM 1474 N N . CYS D 3 3 ? 8.186 14.873 15.776 1.00 30.40 51 CYS B N 1
ATOM 1475 C CA . CYS D 3 3 ? 7.973 13.459 16.032 1.00 27.19 51 CYS B CA 1
ATOM 1476 C C . CYS D 3 3 ? 6.689 13.267 16.826 1.00 26.62 51 CYS B C 1
ATOM 1477 O O . CYS D 3 3 ? 6.533 13.828 17.910 1.00 25.64 51 CYS B O 1
ATOM 1480 N N . ALA D 3 4 ? 5.775 12.471 16.282 1.00 26.37 52 ALA B N 1
ATOM 1481 C CA . ALA D 3 4 ? 4.498 12.215 16.938 1.00 26.90 52 ALA B CA 1
ATOM 1482 C C . ALA D 3 4 ? 4.691 11.447 18.236 1.00 26.99 52 ALA B C 1
ATOM 1483 O O . ALA D 3 4 ? 3.786 11.387 19.067 1.00 28.32 52 ALA B O 1
ATOM 1485 N N . ILE D 3 5 ? 5.869 10.857 18.410 1.00 25.74 53 ILE B N 1
ATOM 1486 C CA . ILE D 3 5 ? 6.149 10.085 19.615 1.00 25.45 53 ILE B CA 1
ATOM 1487 C C . ILE D 3 5 ? 6.793 10.901 20.745 1.00 26.17 53 ILE B C 1
ATOM 1488 O O . ILE D 3 5 ? 6.265 10.946 21.862 1.00 26.02 53 ILE B O 1
ATOM 1493 N N . CYS D 3 6 ? 7.914 11.558 20.462 1.00 25.42 54 CYS B N 1
ATOM 1494 C CA . CYS D 3 6 ? 8.612 12.306 21.507 1.00 26.64 54 CYS B CA 1
ATOM 1495 C C . CYS D 3 6 ? 8.661 13.825 21.382 1.00 27.62 54 CYS B C 1
ATOM 1496 O O . CYS D 3 6 ? 9.119 14.504 22.300 1.00 29.60 54 CYS B O 1
ATOM 1499 N N . GLY D 3 7 ? 8.206 14.368 20.261 1.00 29.84 55 GLY B N 1
ATOM 1500 C CA . GLY D 3 7 ? 8.229 15.811 20.105 1.00 31.98 55 GLY B CA 1
ATOM 1501 C C . GLY D 3 7 ? 9.494 16.367 19.473 1.00 33.64 55 GLY B C 1
ATOM 1502 O O . GLY D 3 7 ? 9.513 17.516 19.033 1.00 35.26 55 GLY B O 1
ATOM 1503 N N . ASP D 3 8 ? 10.556 15.569 19.424 1.00 34.54 56 ASP B N 1
ATOM 1504 C CA . ASP D 3 8 ? 11.809 16.014 18.816 1.00 35.35 56 ASP B CA 1
ATOM 1505 C C . ASP D 3 8 ? 11.537 16.322 17.338 1.00 36.03 56 ASP B C 1
ATOM 1506 O O . ASP D 3 8 ? 10.419 16.117 16.852 1.00 35.49 56 ASP B O 1
ATOM 1511 N N . ARG D 3 9 ? 12.541 16.827 16.627 1.00 36.23 57 ARG B N 1
ATOM 1512 C CA . ARG D 3 9 ? 12.369 17.142 15.212 1.00 35.91 57 ARG B CA 1
ATOM 1513 C C . ARG D 3 9 ? 12.141 15.859 14.417 1.00 34.56 57 ARG B C 1
ATOM 1514 O O . ARG D 3 9 ? 12.823 14.861 14.635 1.00 32.90 57 ARG B O 1
ATOM 1522 N N . ALA D 3 10 ? 11.183 15.885 13.497 1.00 33.58 58 ALA B N 1
ATOM 1523 C CA . ALA D 3 10 ? 10.892 14.710 12.676 1.00 33.05 58 ALA B CA 1
ATOM 1524 C C . ALA D 3 10 ? 11.693 14.749 11.379 1.00 32.25 58 ALA B C 1
ATOM 1525 O O . ALA D 3 10 ? 11.817 15.799 10.751 1.00 32.36 58 ALA B O 1
ATOM 1527 N N . THR D 3 11 ? 12.244 13.603 10.986 1.00 32.20 59 THR B N 1
ATOM 1528 C CA . THR D 3 11 ? 13.030 13.507 9.759 1.00 31.64 59 THR B CA 1
ATOM 1529 C C . THR D 3 11 ? 12.194 12.909 8.631 1.00 31.68 59 THR B C 1
ATOM 1530 O O . THR D 3 11 ? 12.723 12.443 7.621 1.00 33.32 59 THR B O 1
ATOM 1534 N N . GLY D 3 12 ? 10.882 12.926 8.810 1.00 30.23 60 GLY B N 1
ATOM 1535 C CA . GLY D 3 12 ? 9.998 12.384 7.802 1.00 29.11 60 GLY B CA 1
ATOM 1536 C C . GLY D 3 12 ? 9.108 11.320 8.396 1.00 29.30 60 GLY B C 1
ATOM 1537 O O . GLY D 3 12 ? 9.097 11.105 9.609 1.00 28.59 60 GLY B O 1
ATOM 1538 N N . LYS D 3 13 ? 8.348 10.655 7.539 1.00 29.41 61 LYS B N 1
ATOM 1539 C CA . LYS D 3 13 ? 7.459 9.604 7.989 1.00 30.92 61 LYS B CA 1
ATOM 1540 C C . LYS D 3 13 ? 8.278 8.330 8.126 1.00 29.70 61 LYS B C 1
ATOM 1541 O O . LYS D 3 13 ? 9.113 8.031 7.277 1.00 30.67 61 LYS B O 1
ATOM 1547 N N . HIS D 3 14 ? 8.048 7.590 9.202 1.00 27.45 62 HIS B N 1
ATOM 1548 C CA . HIS D 3 14 ? 8.772 6.347 9.435 1.00 25.22 62 HIS B CA 1
ATOM 1549 C C . HIS D 3 14 ? 7.824 5.276 9.963 1.00 24.46 62 HIS B C 1
ATOM 1550 O O . HIS D 3 14 ? 7.157 5.468 10.983 1.00 21.89 62 HIS B O 1
ATOM 1557 N N . TYR D 3 15 ? 7.764 4.159 9.240 1.00 23.27 63 TYR B N 1
ATOM 1558 C CA . TYR D 3 15 ? 6.907 3.026 9.586 1.00 24.87 63 TYR B CA 1
ATOM 1559 C C . TYR D 3 15 ? 5.437 3.409 9.720 1.00 25.68 63 TYR B C 1
ATOM 1560 O O . TYR D 3 15 ? 4.648 2.677 10.319 1.00 25.76 63 TYR B O 1
ATOM 1569 N N . GLY D 3 16 ? 5.075 4.557 9.152 1.00 27.39 64 GLY B N 1
ATOM 1570 C CA . GLY D 3 16 ? 3.696 5.007 9.194 1.00 27.43 64 GLY B CA 1
ATOM 1571 C C . GLY D 3 16 ? 3.424 6.289 9.957 1.00 28.50 64 GLY B C 1
ATOM 1572 O O . GLY D 3 16 ? 2.319 6.825 9.886 1.00 29.74 64 GLY B O 1
ATOM 1573 N N . ALA D 3 17 ? 4.414 6.794 10.686 1.00 28.56 65 ALA B N 1
ATOM 1574 C CA . ALA D 3 17 ? 4.209 8.011 11.458 1.00 27.75 65 ALA B CA 1
ATOM 1575 C C . ALA D 3 17 ? 5.367 8.987 11.360 1.00 28.06 65 ALA B C 1
ATOM 1576 O O . ALA D 3 17 ? 6.517 8.597 11.128 1.00 25.66 65 ALA B O 1
ATOM 1578 N N . SER D 3 18 ? 5.050 10.264 11.535 1.00 27.72 66 SER B N 1
ATOM 1579 C CA . SER D 3 18 ? 6.059 11.312 11.492 1.00 27.04 66 SER B CA 1
ATOM 1580 C C . SER D 3 18 ? 6.923 11.106 12.728 1.00 25.79 66 SER B C 1
ATOM 1581 O O . SER D 3 18 ? 6.412 11.083 13.844 1.00 23.69 66 SER B O 1
ATOM 1584 N N . SER D 3 19 ? 8.228 10.952 12.536 1.00 24.47 67 SER B N 1
ATOM 1585 C CA . SER D 3 19 ? 9.104 10.718 13.672 1.00 25.82 67 SER B CA 1
ATOM 1586 C C . SER D 3 19 ? 10.573 11.031 13.427 1.00 23.83 67 SER B C 1
ATOM 1587 O O . SER D 3 19 ? 11.020 11.159 12.287 1.00 24.24 67 SER B O 1
ATOM 1590 N N . CYS D 3 20 ? 11.319 11.134 14.523 1.00 23.48 68 CYS B N 1
ATOM 1591 C CA . CYS D 3 20 ? 12.749 11.414 14.477 1.00 22.82 68 CYS B CA 1
ATOM 1592 C C . CYS D 3 20 ? 13.507 10.127 14.177 1.00 22.60 68 CYS B C 1
ATOM 1593 O O . CYS D 3 20 ? 12.907 9.055 14.079 1.00 22.11 68 CYS B O 1
ATOM 1596 N N . ASP D 3 21 ? 14.824 10.231 14.033 1.00 21.63 69 ASP B N 1
ATOM 1597 C CA . ASP D 3 21 ? 15.642 9.061 13.747 1.00 21.81 69 ASP B CA 1
ATOM 1598 C C . ASP D 3 21 ? 15.776 8.150 14.958 1.00 21.99 69 ASP B C 1
ATOM 1599 O O . ASP D 3 21 ? 15.984 6.942 14.814 1.00 22.24 69 ASP B O 1
ATOM 1604 N N . GLY D 3 22 ? 15.662 8.726 16.152 1.00 20.21 70 GLY B N 1
ATOM 1605 C CA . GLY D 3 22 ? 15.769 7.922 17.357 1.00 20.11 70 GLY B CA 1
ATOM 1606 C C . GLY D 3 22 ? 14.588 6.976 17.496 1.00 19.27 70 GLY B C 1
ATOM 1607 O O . GLY D 3 22 ? 14.754 5.780 17.719 1.00 18.36 70 GLY B O 1
ATOM 1608 N N . CYS D 3 23 ? 13.384 7.514 17.365 1.00 19.82 71 CYS B N 1
ATOM 1609 C CA . CYS D 3 23 ? 12.186 6.696 17.478 1.00 20.44 71 CYS B CA 1
ATOM 1610 C C . CYS D 3 23 ? 12.095 5.735 16.290 1.00 21.48 71 CYS B C 1
ATOM 1611 O O . CYS D 3 23 ? 11.624 4.603 16.425 1.00 21.60 71 CYS B O 1
ATOM 1614 N N . LYS D 3 24 ? 12.566 6.189 15.133 1.00 19.74 72 LYS B N 1
ATOM 1615 C CA . LYS D 3 24 ? 12.594 5.367 13.929 1.00 20.33 72 LYS B CA 1
ATOM 1616 C C . LYS D 3 24 ? 13.430 4.127 14.250 1.00 19.80 72 LYS B C 1
ATOM 1617 O O . LYS D 3 24 ? 12.973 2.992 14.089 1.00 19.29 72 LYS B O 1
ATOM 1623 N N . GLY D 3 25 ? 14.653 4.356 14.719 1.00 18.61 73 GLY B N 1
ATOM 1624 C CA . GLY D 3 25 ? 15.541 3.256 15.056 1.00 18.18 73 GLY B CA 1
ATOM 1625 C C . GLY D 3 25 ? 15.007 2.366 16.164 1.00 18.56 73 GLY B C 1
ATOM 1626 O O . GLY D 3 25 ? 15.088 1.137 16.085 1.00 18.31 73 GLY B O 1
ATOM 1627 N N . PHE D 3 26 ? 14.464 2.984 17.204 1.00 17.47 74 PHE B N 1
ATOM 1628 C CA . PHE D 3 26 ? 13.922 2.233 18.327 1.00 18.60 74 PHE B CA 1
ATOM 1629 C C . PHE D 3 26 ? 12.846 1.253 17.863 1.00 17.23 74 PHE B C 1
ATOM 1630 O O . PHE D 3 26 ? 12.883 0.073 18.196 1.00 16.79 74 PHE B O 1
ATOM 1638 N N . PHE D 3 27 ? 11.885 1.750 17.094 1.00 18.96 75 PHE B N 1
ATOM 1639 C CA . PHE D 3 27 ? 10.803 0.904 16.615 1.00 19.17 75 PHE B CA 1
ATOM 1640 C C . PHE D 3 27 ? 11.322 -0.289 15.820 1.00 20.24 75 PHE B C 1
ATOM 1641 O O . PHE D 3 27 ? 10.934 -1.429 16.080 1.00 19.94 75 PHE B O 1
ATOM 1649 N N . ARG D 3 28 ? 12.196 -0.028 14.852 1.00 19.10 76 ARG B N 1
ATOM 1650 C CA . ARG D 3 28 ? 12.751 -1.097 14.036 1.00 18.80 76 ARG B CA 1
ATOM 1651 C C . ARG D 3 28 ? 13.363 -2.202 14.894 1.00 19.17 76 ARG B C 1
ATOM 1652 O O . ARG D 3 28 ? 13.022 -3.375 14.735 1.00 20.01 76 ARG B O 1
ATOM 1660 N N . ARG D 3 29 ? 14.263 -1.832 15.803 1.00 18.39 77 ARG B N 1
ATOM 1661 C CA . ARG D 3 29 ? 14.904 -2.824 16.659 1.00 20.36 77 ARG B CA 1
ATOM 1662 C C . ARG D 3 29 ? 13.889 -3.563 17.528 1.00 20.35 77 ARG B C 1
ATOM 1663 O O . ARG D 3 29 ? 13.971 -4.786 17.689 1.00 20.74 77 ARG B O 1
ATOM 1671 N N . SER D 3 30 ? 12.925 -2.827 18.072 1.00 20.08 78 SER B N 1
ATOM 1672 C CA . SER D 3 30 ? 11.904 -3.428 18.921 1.00 21.91 78 SER B CA 1
ATOM 1673 C C . SER D 3 30 ? 11.135 -4.515 18.182 1.00 22.13 78 SER B C 1
ATOM 1674 O O . SER D 3 30 ? 10.846 -5.572 18.741 1.00 23.37 78 SER B O 1
ATOM 1677 N N . VAL D 3 31 ? 10.808 -4.247 16.923 1.00 22.90 79 VAL B N 1
ATOM 1678 C CA . VAL D 3 31 ? 10.053 -5.189 16.109 1.00 22.55 79 VAL B CA 1
ATOM 1679 C C . VAL D 3 31 ? 10.906 -6.359 15.631 1.00 23.96 79 VAL B C 1
ATOM 1680 O O . VAL D 3 31 ? 10.497 -7.512 15.731 1.00 21.65 79 VAL B O 1
ATOM 1684 N N . ARG D 3 32 ? 12.098 -6.065 15.123 1.00 25.07 80 ARG B N 1
ATOM 1685 C CA . ARG D 3 32 ? 12.971 -7.118 14.625 1.00 27.15 80 ARG B CA 1
ATOM 1686 C C . ARG D 3 32 ? 13.440 -8.110 15.677 1.00 28.91 80 ARG B C 1
ATOM 1687 O O . ARG D 3 32 ? 13.636 -9.283 15.377 1.00 29.85 80 ARG B O 1
ATOM 1695 N N . LYS D 3 33 ? 13.632 -7.649 16.905 1.00 31.60 81 LYS B N 1
ATOM 1696 C CA . LYS D 3 33 ? 14.080 -8.547 17.956 1.00 35.40 81 LYS B CA 1
ATOM 1697 C C . LYS D 3 33 ? 12.893 -8.991 18.799 1.00 37.86 81 LYS B C 1
ATOM 1698 O O . LYS D 3 33 ? 13.044 -9.733 19.768 1.00 38.02 81 LYS B O 1
ATOM 1704 N N . ASN D 3 34 ? 11.708 -8.536 18.411 1.00 40.12 82 ASN B N 1
ATOM 1705 C CA . ASN D 3 34 ? 10.485 -8.881 19.117 1.00 43.54 82 ASN B CA 1
ATOM 1706 C C . ASN D 3 34 ? 10.699 -8.793 20.624 1.00 45.15 82 ASN B C 1
ATOM 1707 O O . ASN D 3 34 ? 10.449 -9.745 21.360 1.00 45.20 82 ASN B O 1
ATOM 1712 N N . HIS D 3 35 ? 11.177 -7.637 21.070 1.00 4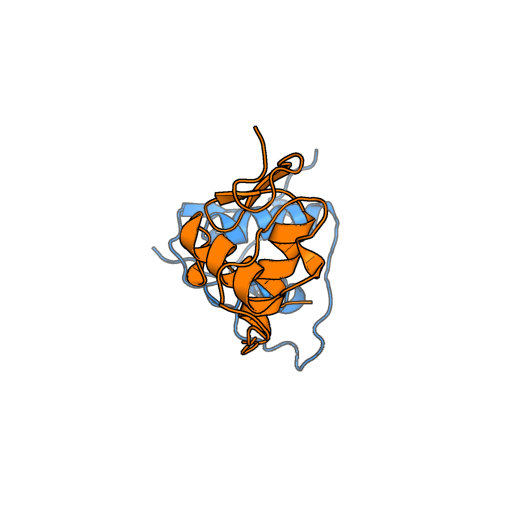7.55 83 HIS B N 1
ATOM 1713 C CA . HIS D 3 35 ? 11.428 -7.395 22.485 1.00 49.96 83 HIS B CA 1
ATOM 1714 C C . HIS D 3 35 ? 10.124 -7.216 23.252 1.00 50.51 83 HIS B C 1
ATOM 1715 O O . HIS D 3 35 ? 9.207 -6.540 22.785 1.00 50.43 83 HIS B O 1
ATOM 1722 N N . MET D 3 36 ? 10.044 -7.828 24.428 1.00 51.09 84 MET B N 1
ATOM 1723 C CA . MET D 3 36 ? 8.859 -7.702 25.263 1.00 51.07 84 MET B CA 1
ATOM 1724 C C . MET D 3 36 ? 9.196 -6.838 26.466 1.00 48.66 84 MET B C 1
ATOM 1725 O O . MET D 3 36 ? 9.549 -7.343 27.533 1.00 48.80 84 MET B O 1
ATOM 1730 N N . TYR D 3 37 ? 9.091 -5.527 26.276 1.00 45.64 85 TYR B N 1
ATOM 1731 C CA . TYR D 3 37 ? 9.389 -4.564 27.326 1.00 42.90 85 TYR B CA 1
ATOM 1732 C C . TYR D 3 37 ? 8.328 -4.599 28.412 1.00 42.32 85 TYR B C 1
ATOM 1733 O O . TYR D 3 37 ? 7.262 -5.187 28.240 1.00 40.72 85 TYR B O 1
ATOM 1742 N N . SER D 3 38 ? 8.635 -3.959 29.531 1.00 41.77 86 SER B N 1
ATOM 1743 C CA . SER D 3 38 ? 7.721 -3.890 30.659 1.00 42.45 86 SER B CA 1
ATOM 1744 C C . SER D 3 38 ? 7.888 -2.513 31.281 1.00 41.84 86 SER B C 1
ATOM 1745 O O . SER D 3 38 ? 8.924 -1.877 31.103 1.00 42.48 86 SER B O 1
ATOM 1748 N N . CYS D 3 39 ? 6.870 -2.043 31.992 1.00 41.12 87 CYS B N 1
ATOM 1749 C CA . CYS D 3 39 ? 6.941 -0.733 32.626 1.00 41.34 87 CYS B CA 1
ATOM 1750 C C . CYS D 3 39 ? 6.995 -0.861 34.146 1.00 42.96 87 CYS B C 1
ATOM 1751 O O . CYS D 3 39 ? 6.115 -1.470 34.754 1.00 41.99 87 CYS B O 1
ATOM 1754 N N . ARG D 3 40 ? 8.031 -0.279 34.748 1.00 44.71 88 ARG B N 1
ATOM 1755 C CA . ARG D 3 40 ? 8.214 -0.317 36.199 1.00 46.88 88 ARG B CA 1
ATOM 1756 C C . ARG D 3 40 ? 7.135 0.492 36.908 1.00 47.20 88 ARG B C 1
ATOM 1757 O O . ARG D 3 40 ? 6.768 0.193 38.042 1.00 48.41 88 ARG B O 1
ATOM 1765 N N . PHE D 3 41 ? 6.637 1.524 36.235 1.00 47.83 89 PHE B N 1
ATOM 1766 C CA . PHE D 3 41 ? 5.623 2.392 36.819 1.00 48.45 89 PHE B CA 1
ATOM 1767 C C . PHE D 3 41 ? 4.184 2.021 36.468 1.00 47.86 89 PHE B C 1
ATOM 1768 O O . PHE D 3 41 ? 3.809 0.849 36.511 1.00 48.64 89 PHE B O 1
ATOM 1776 N N . SER D 3 42 ? 3.386 3.027 36.116 1.00 46.43 90 SER B N 1
ATOM 1777 C CA . SER D 3 42 ? 1.978 2.824 35.791 1.00 45.53 90 SER B CA 1
ATOM 1778 C C . SER D 3 42 ? 1.662 2.687 34.306 1.00 44.43 90 SER B C 1
ATOM 1779 O O . SER D 3 42 ? 0.493 2.691 33.920 1.00 42.87 90 SER B O 1
ATOM 1782 N N . ARG D 3 43 ? 2.692 2.573 33.474 1.00 44.34 91 ARG B N 1
ATOM 1783 C CA . ARG D 3 43 ? 2.489 2.426 32.035 1.00 44.16 91 ARG B CA 1
ATOM 1784 C C . ARG D 3 43 ? 1.853 3.682 31.441 1.00 42.98 91 ARG B C 1
ATOM 1785 O O . ARG D 3 43 ? 1.141 3.619 30.439 1.00 42.25 91 ARG B O 1
ATOM 1793 N N . GLN D 3 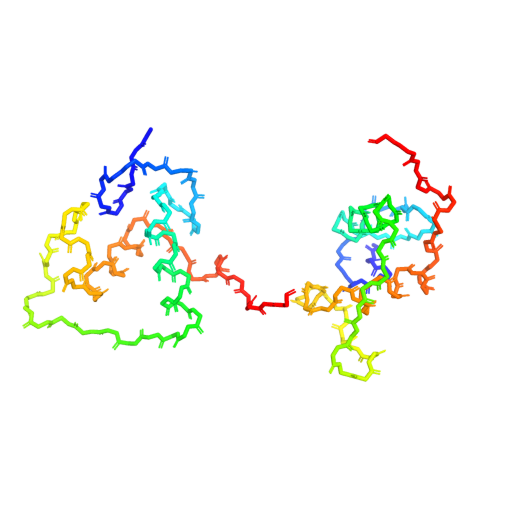44 ? 2.121 4.820 32.072 1.00 41.92 92 GLN B N 1
ATOM 1794 C CA . GLN D 3 44 ? 1.598 6.104 31.626 1.00 42.23 92 GLN B CA 1
ATOM 1795 C C . GLN D 3 44 ? 2.744 7.105 31.590 1.00 41.06 92 GLN B C 1
ATOM 1796 O O . GLN D 3 44 ? 2.536 8.316 31.693 1.00 41.41 92 GLN B O 1
ATOM 1802 N N . CYS D 3 45 ? 3.957 6.586 31.444 1.00 39.13 93 CYS B N 1
ATOM 1803 C CA . CYS D 3 45 ? 5.146 7.422 31.407 1.00 37.28 93 CYS B CA 1
ATOM 1804 C C . CYS D 3 45 ? 5.068 8.456 30.300 1.00 36.47 93 CYS B C 1
ATOM 1805 O O . CYS D 3 45 ? 4.541 8.187 29.218 1.00 37.26 93 CYS B O 1
ATOM 1808 N N . VAL D 3 46 ? 5.588 9.644 30.583 1.00 34.97 94 VAL B N 1
ATOM 1809 C CA . VAL D 3 46 ? 5.600 10.721 29.605 1.00 33.73 94 VAL B CA 1
ATOM 1810 C C . VAL D 3 46 ? 6.754 10.463 28.644 1.00 32.42 94 VAL B C 1
ATOM 1811 O O . VAL D 3 46 ? 7.897 10.292 29.066 1.00 32.70 94 VAL B O 1
ATOM 1815 N N . VAL D 3 47 ? 6.453 10.424 27.350 1.00 32.57 95 VAL B N 1
ATOM 1816 C CA . VAL D 3 47 ? 7.486 10.181 26.353 1.00 32.31 95 VAL B CA 1
ATOM 1817 C C . VAL D 3 47 ? 7.802 11.441 25.553 1.00 33.55 95 VAL B C 1
ATOM 1818 O O . VAL D 3 47 ? 7.026 11.858 24.694 1.00 32.67 95 VAL B O 1
ATOM 1822 N N . ASP D 3 48 ? 8.938 12.058 25.861 1.00 35.72 96 ASP B N 1
ATOM 1823 C CA . ASP D 3 48 ? 9.372 13.255 25.155 1.00 37.44 96 ASP B CA 1
ATOM 1824 C C . ASP D 3 48 ? 10.846 13.113 24.795 1.00 38.43 96 ASP B C 1
ATOM 1825 O O . ASP D 3 48 ? 11.493 12.136 25.170 1.00 38.27 96 ASP B O 1
ATOM 1830 N N . LYS D 3 49 ? 11.366 14.088 24.060 1.00 39.42 97 LYS B N 1
ATOM 1831 C CA . LYS D 3 49 ? 12.757 14.078 23.632 1.00 40.43 97 LYS B CA 1
ATOM 1832 C C . LYS D 3 49 ? 13.676 13.814 24.814 1.00 40.73 97 LYS B C 1
ATOM 1833 O O . LYS D 3 49 ? 14.695 13.135 24.694 1.00 40.08 97 LYS B O 1
ATOM 1839 N N . ASP D 3 50 ? 13.279 14.342 25.964 1.00 40.34 98 ASP B N 1
ATOM 1840 C CA . ASP D 3 50 ? 14.048 14.231 27.191 1.00 40.86 98 ASP B CA 1
ATOM 1841 C C . ASP D 3 50 ? 13.984 12.880 27.907 1.00 39.08 98 ASP B C 1
ATOM 1842 O O . ASP D 3 50 ? 15.009 12.345 28.322 1.00 38.02 98 ASP B O 1
ATOM 1847 N N . LYS D 3 51 ? 12.782 12.329 28.041 1.00 36.53 99 LYS B N 1
ATOM 1848 C CA . LYS D 3 51 ? 12.593 11.067 28.751 1.00 34.89 99 LYS B CA 1
ATOM 1849 C C . LYS D 3 51 ? 12.397 9.822 27.891 1.00 33.84 99 LYS B C 1
ATOM 1850 O O . LYS D 3 51 ? 12.307 8.715 28.428 1.00 32.92 99 LYS B O 1
ATOM 1856 N N . ARG D 3 52 ? 12.336 9.989 26.572 1.00 32.30 100 ARG B N 1
ATOM 1857 C CA . ARG D 3 52 ? 12.086 8.858 25.679 1.00 30.54 100 ARG B CA 1
ATOM 1858 C C . ARG D 3 52 ? 12.834 7.560 25.988 1.00 30.30 100 ARG B C 1
ATOM 1859 O O . ARG D 3 52 ? 12.274 6.476 25.831 1.00 28.95 100 ARG B O 1
ATOM 1867 N N . ASN D 3 53 ? 14.084 7.661 26.433 1.00 29.23 101 ASN B N 1
ATOM 1868 C CA . ASN D 3 53 ? 14.866 6.470 26.752 1.00 29.45 101 ASN B CA 1
ATOM 1869 C C . ASN D 3 53 ? 14.671 5.951 28.168 1.00 30.07 101 ASN B C 1
ATOM 1870 O O . ASN D 3 53 ? 15.325 4.987 28.572 1.00 31.71 101 ASN B O 1
ATOM 1875 N N . GLN D 3 54 ? 13.780 6.579 28.924 1.00 29.67 102 GLN B N 1
ATOM 1876 C CA . GLN D 3 54 ? 13.545 6.157 30.298 1.00 30.70 102 GLN B CA 1
ATOM 1877 C C . GLN D 3 54 ? 12.686 4.901 30.429 1.00 30.13 102 GLN B C 1
ATOM 1878 O O . GLN D 3 54 ? 12.918 4.077 31.319 1.00 29.92 102 GLN B O 1
ATOM 1884 N N . CYS D 3 55 ? 11.701 4.744 29.549 1.00 27.94 103 CYS B N 1
ATOM 1885 C CA . CYS D 3 55 ? 10.842 3.564 29.599 1.00 26.86 103 CYS B CA 1
ATOM 1886 C C . CYS D 3 55 ? 10.547 2.998 28.211 1.00 25.25 103 CYS B C 1
ATOM 1887 O O . CYS D 3 55 ? 9.706 3.522 27.478 1.00 23.38 103 CYS B O 1
ATOM 1890 N N . ARG D 3 56 ? 11.235 1.917 27.862 1.00 24.68 104 ARG B N 1
ATOM 1891 C CA . ARG D 3 56 ? 11.049 1.301 26.554 1.00 25.48 104 ARG B CA 1
ATOM 1892 C C . ARG D 3 56 ? 9.618 0.829 26.313 1.00 23.80 104 ARG B C 1
ATOM 1893 O O . ARG D 3 56 ? 9.121 0.914 25.190 1.00 22.05 104 ARG B O 1
ATOM 1901 N N . TYR D 3 57 ? 8.953 0.346 27.362 1.00 22.46 105 TYR B N 1
ATOM 1902 C CA . TYR D 3 57 ? 7.575 -0.123 27.231 1.00 21.50 105 TYR B CA 1
ATOM 1903 C C . TYR D 3 57 ? 6.658 0.994 26.753 1.00 20.46 105 TYR B C 1
ATOM 1904 O O . TYR D 3 57 ? 5.872 0.818 25.820 1.00 19.81 105 TYR B O 1
ATOM 1913 N N . CYS D 3 58 ? 6.748 2.146 27.405 1.00 21.54 106 CYS B N 1
ATOM 1914 C CA . CYS D 3 58 ? 5.894 3.254 27.028 1.00 21.97 106 CYS B CA 1
ATOM 1915 C C . CYS D 3 58 ? 6.269 3.888 25.693 1.00 22.63 106 CYS B C 1
ATOM 1916 O O . CYS D 3 58 ? 5.383 4.327 24.956 1.00 19.13 106 CYS B O 1
ATOM 1919 N N . ARG D 3 59 ? 7.560 3.928 25.361 1.00 21.90 107 ARG B N 1
ATOM 1920 C CA . ARG D 3 59 ? 7.941 4.503 24.075 1.00 21.40 107 ARG B CA 1
ATOM 1921 C C . ARG D 3 59 ? 7.386 3.644 22.943 1.00 20.12 107 ARG B C 1
ATOM 1922 O O . ARG D 3 59 ? 6.884 4.172 21.949 1.00 19.28 107 ARG B O 1
ATOM 1930 N N . LEU D 3 60 ? 7.466 2.324 23.091 1.00 19.99 108 LEU B N 1
ATOM 1931 C CA . LEU D 3 60 ? 6.941 1.432 22.063 1.00 21.48 108 LEU B CA 1
ATOM 1932 C C . LEU D 3 60 ? 5.422 1.596 21.986 1.00 22.43 108 LEU B C 1
ATOM 1933 O O . LEU D 3 60 ? 4.842 1.635 20.897 1.00 20.44 108 LEU B O 1
ATOM 1938 N N . LYS D 3 61 ? 4.778 1.688 23.146 1.00 24.43 109 LYS B N 1
ATOM 1939 C CA . LYS D 3 61 ? 3.331 1.862 23.188 1.00 26.20 109 LYS B CA 1
ATOM 1940 C C . LYS D 3 61 ? 2.948 3.138 22.449 1.00 26.47 109 LYS B C 1
ATOM 1941 O O . LYS D 3 61 ? 1.960 3.174 21.711 1.00 26.78 109 LYS B O 1
ATOM 1947 N N . LYS D 3 62 ? 3.735 4.186 22.655 1.00 25.61 110 LYS B N 1
ATOM 1948 C CA . LYS D 3 62 ? 3.481 5.462 22.005 1.00 26.84 110 LYS B CA 1
ATOM 1949 C C . LYS D 3 62 ? 3.683 5.323 20.499 1.00 24.56 110 LYS B C 1
ATOM 1950 O O . LYS D 3 62 ? 2.926 5.890 19.713 1.00 23.15 110 LYS B O 1
ATOM 1956 N N . CYS D 3 63 ? 4.712 4.574 20.103 1.00 23.48 111 CYS B N 1
ATOM 1957 C CA . CYS D 3 63 ? 4.997 4.365 18.688 1.00 23.29 111 CYS B CA 1
ATOM 1958 C C . CYS D 3 63 ? 3.786 3.789 17.962 1.00 23.89 111 CYS B C 1
ATOM 1959 O O . CYS D 3 63 ? 3.399 4.284 16.906 1.00 24.93 111 CYS B O 1
ATOM 1962 N N . PHE D 3 64 ? 3.194 2.740 18.525 1.00 24.25 112 PHE B N 1
ATOM 1963 C CA . PHE D 3 64 ? 2.026 2.112 17.913 1.00 25.26 112 PHE B CA 1
ATOM 1964 C C . PHE D 3 64 ? 0.825 3.049 17.928 1.00 25.25 112 PHE B C 1
ATOM 1965 O O . PHE D 3 64 ? 0.065 3.107 16.961 1.00 24.95 112 PHE B O 1
ATOM 1973 N N . ARG D 3 65 ? 0.661 3.785 19.024 1.00 25.50 113 ARG B N 1
ATOM 1974 C CA . ARG D 3 65 ? -0.455 4.714 19.147 1.00 27.70 113 ARG B CA 1
ATOM 1975 C C . ARG D 3 65 ? -0.310 5.841 18.133 1.00 27.98 113 ARG B C 1
ATOM 1976 O O . ARG D 3 65 ? -1.307 6.366 17.640 1.00 26.18 113 ARG B O 1
ATOM 1984 N N . ALA D 3 66 ? 0.933 6.209 17.826 1.00 26.35 114 ALA B N 1
ATOM 1985 C CA . ALA D 3 66 ? 1.203 7.284 16.875 1.00 25.89 114 ALA B CA 1
ATOM 1986 C C . ALA D 3 66 ? 1.017 6.852 15.425 1.00 26.25 114 ALA B C 1
ATOM 1987 O O . ALA D 3 66 ? 1.014 7.691 14.523 1.00 27.18 114 ALA B O 1
ATOM 1989 N N . GLY D 3 67 ? 0.883 5.549 15.194 1.00 25.61 115 GLY B N 1
ATOM 1990 C CA . GLY D 3 67 ? 0.682 5.075 13.836 1.00 25.82 115 GLY B CA 1
ATOM 1991 C C . GLY D 3 67 ? 1.731 4.149 13.245 1.00 26.11 115 GLY B C 1
ATOM 1992 O O . GLY D 3 67 ? 1.533 3.632 12.147 1.00 27.63 115 GLY B O 1
ATOM 1993 N N . MET D 3 68 ? 2.841 3.926 13.942 1.00 25.69 116 MET B N 1
ATOM 1994 C CA . MET D 3 68 ? 3.876 3.039 13.408 1.00 24.84 116 MET B CA 1
ATOM 1995 C C . MET D 3 68 ? 3.324 1.624 13.235 1.00 25.15 116 MET B C 1
ATOM 1996 O O . MET D 3 68 ? 2.595 1.125 14.094 1.00 25.01 116 MET B O 1
ATOM 2001 N N . LYS D 3 69 ? 3.675 0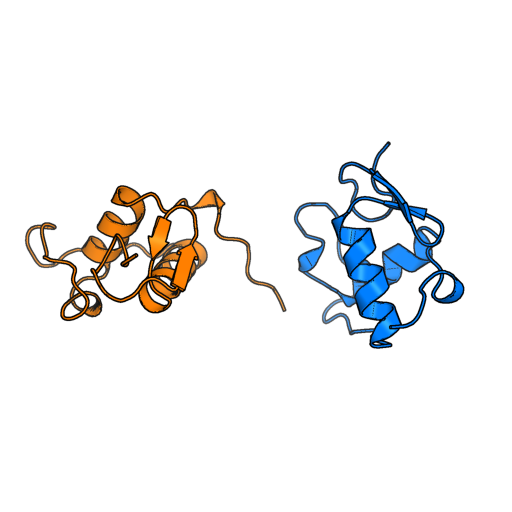.980 12.126 1.00 25.54 117 LYS B N 1
ATOM 2002 C CA . LYS D 3 69 ? 3.181 -0.367 11.848 1.00 28.02 117 LYS B CA 1
ATOM 2003 C C . LYS D 3 69 ? 4.280 -1.421 11.822 1.00 28.00 117 LYS B C 1
ATOM 2004 O O . LYS D 3 69 ? 5.323 -1.240 11.194 1.00 27.00 117 LYS B O 1
ATOM 2010 N N . LYS D 3 70 ? 4.025 -2.532 12.500 1.00 27.24 118 LYS B N 1
ATOM 2011 C CA . LYS D 3 70 ? 4.977 -3.630 12.560 1.00 28.71 118 LYS B CA 1
ATOM 2012 C C . LYS D 3 70 ? 5.273 -4.139 11.150 1.00 27.61 118 LYS B C 1
ATOM 2013 O O . LYS D 3 70 ? 6.414 -4.454 10.819 1.00 26.19 118 LYS B O 1
ATOM 2019 N N . GLU D 3 71 ? 4.240 -4.206 10.316 1.00 26.56 119 GLU B N 1
ATOM 2020 C CA . GLU D 3 71 ? 4.387 -4.690 8.947 1.00 29.22 119 GLU B CA 1
ATOM 2021 C C . GLU D 3 71 ? 5.356 -3.881 8.083 1.00 28.30 119 GLU B C 1
ATOM 2022 O O . GLU D 3 71 ? 5.901 -4.402 7.112 1.00 28.48 119 GLU B O 1
ATOM 2028 N N . ALA D 3 72 ? 5.559 -2.612 8.429 1.00 27.27 120 ALA B N 1
ATOM 2029 C CA . ALA D 3 72 ? 6.451 -1.737 7.670 1.00 25.80 120 ALA B CA 1
ATOM 2030 C C . ALA D 3 72 ? 7.937 -2.028 7.918 1.00 24.84 120 ALA B C 1
ATOM 2031 O O . ALA D 3 72 ? 8.801 -1.592 7.157 1.00 25.05 120 ALA B O 1
ATOM 2033 N N . VAL D 3 73 ? 8.236 -2.761 8.984 1.00 24.87 121 VAL B N 1
ATOM 2034 C CA . VAL D 3 73 ? 9.617 -3.112 9.299 1.00 24.05 121 VAL B CA 1
ATOM 2035 C C . VAL D 3 73 ? 10.016 -4.348 8.495 1.00 24.93 121 VAL B C 1
ATOM 2036 O O . VAL D 3 73 ? 9.381 -5.392 8.594 1.00 24.55 121 VAL B O 1
ATOM 2040 N N . GLN D 3 74 ? 11.065 -4.218 7.693 1.00 25.22 122 GLN B N 1
ATOM 2041 C CA . GLN D 3 74 ? 11.540 -5.314 6.856 1.00 26.45 122 GLN B CA 1
ATOM 2042 C C . GLN D 3 74 ? 12.564 -6.173 7.588 1.00 27.96 122 GLN B C 1
ATOM 2043 O O . GLN D 3 74 ? 13.035 -5.800 8.659 1.00 28.16 122 GLN B O 1
ATOM 2049 N N . ASN D 3 75 ? 12.910 -7.324 7.015 1.00 32.01 123 ASN B N 1
ATOM 2050 C CA . ASN D 3 75 ? 13.890 -8.211 7.641 1.00 34.59 123 ASN B CA 1
ATOM 2051 C C . ASN D 3 75 ? 15.298 -7.668 7.464 1.00 36.27 123 ASN B C 1
ATOM 2052 O O . ASN D 3 75 ? 15.591 -6.983 6.482 1.00 34.20 123 ASN B O 1
ATOM 2057 N N . GLU D 3 76 ? 16.172 -7.975 8.416 1.00 37.80 124 GLU B N 1
ATOM 2058 C CA . GLU D 3 76 ? 17.546 -7.514 8.324 1.00 41.32 124 GLU B CA 1
ATOM 2059 C C . GLU D 3 76 ? 18.164 -8.170 7.098 1.00 41.39 124 GLU B C 1
ATOM 2060 O O . GLU D 3 76 ? 17.748 -9.256 6.691 1.00 41.31 124 GLU B O 1
ATOM 2066 N N . ARG D 3 77 ? 19.142 -7.496 6.503 1.00 41.91 125 ARG B N 1
ATOM 2067 C CA . ARG D 3 77 ? 19.826 -8.003 5.322 1.00 43.65 125 ARG B CA 1
ATOM 2068 C C . ARG D 3 77 ? 21.303 -7.644 5.434 1.00 45.23 125 ARG B C 1
ATOM 2069 O O . ARG D 3 77 ? 21.726 -7.037 6.418 1.00 45.33 125 ARG B O 1
ATOM 2077 N N . ASP D 3 78 ? 22.083 -8.015 4.425 1.00 48.02 126 ASP B N 1
ATOM 2078 C CA . ASP D 3 78 ? 23.508 -7.718 4.417 1.00 50.33 126 ASP B CA 1
ATOM 2079 C C . ASP D 3 78 ? 23.757 -6.277 3.981 1.00 51.50 126 ASP B C 1
ATOM 2080 O O . ASP D 3 78 ? 24.232 -6.069 2.843 1.00 52.36 126 ASP B O 1
#

Secondary structure (DSSP, 8-state):
-B-TTTSSB--SEETTEE--HHHHHHHHHHHHTT-----SS-S----STTTTTT-HHHHHHHHHHHT--GGG----/-B-TTT-SB--SEETTEE--HHHHHHHHHHHHTT-----SS-S----STTTTTT-HHHHHHHHHHTT--GGGPPPP--